Protein AF-A0A218W3F4-F1 (afdb_monomer_lite)

Foldseek 3Di:
DDDDDDDDDPPPPPPPPVDDDADPDPVRHDDDDDDDDPDDDPDPPPPPPDDDDPPCPPVHPDDDDPPPVVVVVVPPDD

Organism: Punica granatum (NCBI:txid22663)

InterPro domains:
  IPR040389 Cyclin-dependent protein kinase inhibitor SMR [PTHR33142] (8-73)

pLDDT: mean 71.49, std 13.84, range [47.16, 93.19]

Radius of gyration: 32.02 Å; chains: 1; bounding box: 46×33×100 Å

Structure (mmCIF, N/CA/C/O backbone):
data_AF-A0A218W3F4-F1
#
_entry.id   AF-A0A218W3F4-F1
#
loop_
_atom_site.group_PDB
_atom_site.id
_atom_site.type_symbol
_atom_site.label_atom_id
_atom_site.label_alt_id
_atom_site.label_comp_id
_atom_site.label_asym_id
_atom_site.label_entity_id
_atom_site.label_seq_id
_atom_site.pdbx_PDB_ins_code
_atom_site.Cartn_x
_atom_site.Cartn_y
_atom_site.Cartn_z
_atom_site.occupancy
_atom_site.B_iso_or_equiv
_atom_site.auth_seq_id
_atom_site.auth_comp_id
_atom_site.auth_asym_id
_atom_site.auth_atom_id
_atom_site.pdbx_PDB_model_num
ATOM 1 N N . MET A 1 1 ? 14.561 -18.153 -66.194 1.00 59.62 1 MET A N 1
ATOM 2 C CA . MET A 1 1 ? 14.227 -18.329 -64.765 1.00 59.62 1 MET A CA 1
ATOM 3 C C . MET A 1 1 ? 13.750 -16.991 -64.228 1.00 59.62 1 MET A C 1
ATOM 5 O O . MET A 1 1 ? 14.538 -16.063 -64.152 1.00 59.62 1 MET A O 1
ATOM 9 N N . MET A 1 2 ? 12.446 -16.845 -64.003 1.00 47.16 2 MET A N 1
ATOM 10 C CA . MET A 1 2 ? 11.856 -15.619 -63.458 1.00 47.16 2 MET A CA 1
ATOM 11 C C . MET A 1 2 ? 11.714 -15.841 -61.954 1.00 47.16 2 MET A C 1
ATOM 13 O O . MET A 1 2 ? 10.889 -16.648 -61.535 1.00 47.16 2 MET A O 1
ATOM 17 N N . THR A 1 3 ? 12.557 -15.210 -61.142 1.00 57.12 3 THR A N 1
ATOM 18 C CA . THR A 1 3 ? 12.427 -15.259 -59.681 1.00 57.12 3 THR A CA 1
ATOM 19 C C . THR A 1 3 ? 11.498 -14.133 -59.249 1.00 57.12 3 THR A C 1
ATOM 21 O O . THR A 1 3 ? 11.914 -12.982 -59.145 1.00 57.12 3 THR A O 1
ATOM 24 N N . GLY A 1 4 ? 10.222 -14.458 -59.048 1.00 47.91 4 GLY A N 1
ATOM 25 C CA . GLY A 1 4 ? 9.279 -13.565 -58.385 1.00 47.91 4 GLY A CA 1
ATOM 26 C C . GLY A 1 4 ? 9.546 -13.575 -56.884 1.00 47.91 4 GLY A C 1
ATOM 27 O O . GLY A 1 4 ? 9.287 -14.576 -56.222 1.00 47.91 4 GLY A O 1
ATOM 28 N N . ALA A 1 5 ? 10.084 -12.478 -56.354 1.00 54.22 5 ALA A N 1
ATOM 29 C CA . ALA A 1 5 ? 10.076 -12.214 -54.923 1.00 54.22 5 ALA A CA 1
ATOM 30 C C . ALA A 1 5 ? 8.639 -11.839 -54.526 1.00 54.22 5 ALA A C 1
ATOM 32 O O . ALA A 1 5 ? 8.112 -10.827 -54.987 1.00 54.22 5 ALA A O 1
ATOM 33 N N . GLY A 1 6 ? 7.990 -12.692 -53.733 1.00 51.12 6 GLY A N 1
ATOM 34 C CA . GLY A 1 6 ? 6.703 -12.378 -53.113 1.00 51.12 6 GLY A CA 1
ATOM 35 C C . GLY A 1 6 ? 6.840 -11.217 -52.120 1.00 51.12 6 GLY A C 1
ATOM 36 O O . GLY A 1 6 ? 7.949 -10.952 -51.643 1.00 51.12 6 GLY A O 1
ATOM 37 N N . PRO A 1 7 ? 5.747 -10.501 -51.812 1.00 54.47 7 PRO A N 1
ATOM 38 C CA . PRO A 1 7 ? 5.807 -9.343 -50.937 1.00 54.47 7 PRO A CA 1
ATOM 39 C C . PRO A 1 7 ? 6.208 -9.768 -49.522 1.00 54.47 7 PRO A C 1
ATOM 41 O O . PRO A 1 7 ? 5.491 -10.473 -48.818 1.00 54.47 7 PRO A O 1
ATOM 44 N N . SER A 1 8 ? 7.398 -9.318 -49.137 1.00 58.97 8 SER A N 1
ATOM 45 C CA . SER A 1 8 ? 7.847 -9.205 -47.759 1.00 58.97 8 SER A CA 1
ATOM 46 C C . SER A 1 8 ? 7.177 -7.981 -47.150 1.00 58.97 8 SER A C 1
ATOM 48 O O . SER A 1 8 ? 7.661 -6.863 -47.317 1.00 58.97 8 SER A O 1
ATOM 50 N N . SER A 1 9 ? 6.108 -8.188 -46.402 1.00 49.56 9 SER A N 1
ATOM 51 C CA . SER A 1 9 ? 5.737 -7.271 -45.332 1.00 49.56 9 SER A CA 1
ATOM 52 C C . SER A 1 9 ? 4.937 -8.061 -44.316 1.00 49.56 9 SER A C 1
ATOM 54 O O . SER A 1 9 ? 3.745 -8.282 -44.486 1.00 49.56 9 SER A O 1
ATOM 56 N N . GLY A 1 10 ? 5.634 -8.536 -43.281 1.00 50.97 10 GLY A N 1
ATOM 57 C CA . GLY A 1 10 ? 4.995 -8.858 -42.016 1.00 50.97 10 GLY A CA 1
ATOM 58 C C . GLY A 1 10 ? 4.314 -7.587 -41.534 1.00 50.97 10 GLY A C 1
ATOM 59 O O . GLY A 1 10 ? 4.958 -6.653 -41.064 1.00 50.97 10 GLY A O 1
ATOM 60 N N . GLU A 1 11 ? 3.017 -7.520 -41.775 1.00 54.50 11 GLU A N 1
ATOM 61 C CA . GLU A 1 11 ? 2.121 -6.535 -41.207 1.00 54.50 11 GLU A CA 1
ATOM 62 C C . GLU A 1 11 ? 1.924 -6.898 -39.734 1.00 54.50 11 GLU A C 1
ATOM 64 O O . GLU A 1 11 ? 0.946 -7.518 -39.324 1.00 54.50 11 GLU A O 1
ATOM 69 N N . ASP A 1 12 ? 2.926 -6.535 -38.931 1.00 47.66 12 ASP A N 1
ATOM 70 C CA . ASP A 1 12 ? 2.791 -6.459 -37.487 1.00 47.66 12 ASP A CA 1
ATOM 71 C C . ASP A 1 12 ? 1.833 -5.302 -37.195 1.00 47.66 12 ASP A C 1
ATOM 73 O O . ASP A 1 12 ? 2.209 -4.127 -37.169 1.00 47.66 12 ASP A O 1
ATOM 77 N N . HIS A 1 13 ? 0.559 -5.650 -37.019 1.00 50.31 13 HIS A N 1
ATOM 78 C CA . HIS A 1 13 ? -0.435 -4.805 -36.380 1.00 50.31 13 HIS A CA 1
ATOM 79 C C . HIS A 1 13 ? 0.143 -4.296 -35.054 1.00 50.31 13 HIS A C 1
ATOM 81 O O . HIS A 1 13 ? 0.176 -5.011 -34.051 1.00 50.31 13 HIS A O 1
ATOM 87 N N . VAL A 1 14 ? 0.613 -3.047 -35.045 1.00 58.72 14 VAL A N 1
ATOM 88 C CA . VAL A 1 14 ? 0.930 -2.331 -33.814 1.00 58.72 14 VAL A CA 1
ATOM 89 C C . VAL A 1 14 ? -0.410 -2.023 -33.165 1.00 58.72 14 VAL A C 1
ATOM 91 O O . VAL A 1 14 ? -1.047 -1.016 -33.462 1.00 58.72 14 VAL A O 1
ATOM 94 N N . GLU A 1 15 ? -0.869 -2.966 -32.349 1.00 58.62 15 GLU A N 1
ATOM 95 C CA . GLU A 1 15 ? -2.008 -2.798 -31.463 1.00 58.62 15 GLU A CA 1
ATOM 96 C C . GLU A 1 15 ? -1.814 -1.480 -30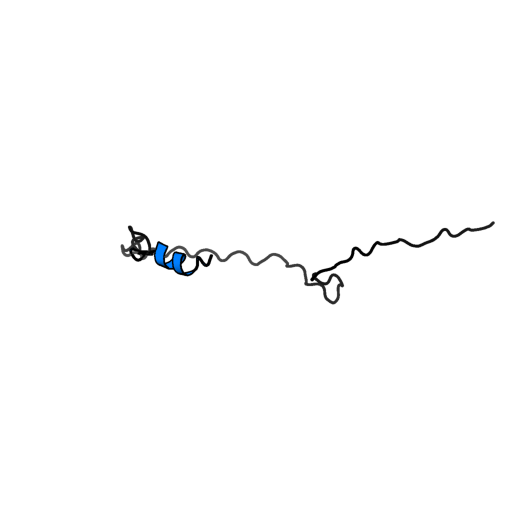.709 1.00 58.62 15 GLU A C 1
ATOM 98 O O . GLU A 1 15 ? -0.790 -1.245 -30.060 1.00 58.62 15 GLU A O 1
ATOM 103 N N . GLU A 1 16 ? -2.761 -0.575 -30.916 1.00 63.34 16 GLU A N 1
ATOM 104 C CA . GLU A 1 16 ? -2.754 0.783 -30.413 1.00 63.34 16 G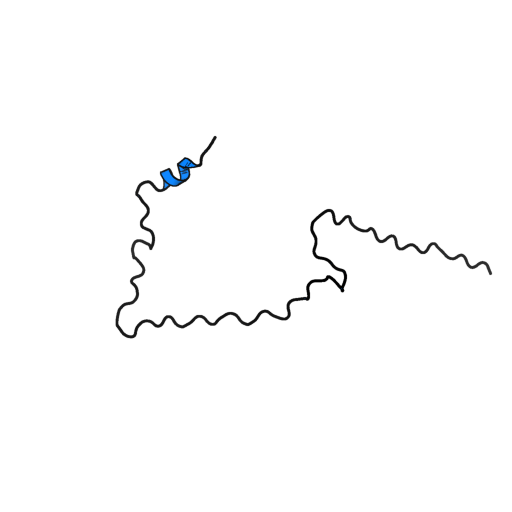LU A CA 1
ATOM 105 C C . GLU A 1 16 ? -2.652 0.746 -28.882 1.00 63.34 16 GLU A C 1
ATOM 107 O O . GLU A 1 16 ? -3.626 0.484 -28.177 1.00 63.34 16 GLU A O 1
ATOM 112 N N . LEU A 1 17 ? -1.447 0.982 -28.351 1.00 62.19 17 LEU A N 1
ATOM 113 C CA . LEU A 1 17 ? -1.182 1.160 -26.920 1.00 62.19 17 LEU A CA 1
ATOM 114 C C . LEU A 1 17 ? -1.770 2.514 -26.485 1.00 62.19 17 LEU A C 1
ATOM 116 O O . LEU A 1 17 ? -1.039 3.449 -26.160 1.00 62.19 17 LEU A O 1
ATOM 120 N N . SER A 1 18 ? -3.095 2.647 -26.536 1.00 65.44 18 SER A N 1
ATOM 121 C CA . SER A 1 18 ? -3.849 3.876 -26.252 1.00 65.44 18 SER A CA 1
ATOM 122 C C . SER A 1 18 ? -3.947 4.139 -24.739 1.00 65.44 18 SER A C 1
ATOM 124 O O . SER A 1 18 ? -5.020 4.341 -24.174 1.00 65.44 18 SER A O 1
ATOM 126 N N . GLY A 1 19 ? -2.814 4.069 -24.034 1.00 76.69 19 GLY A N 1
ATOM 127 C CA . GLY A 1 19 ? -2.746 4.245 -22.587 1.00 76.69 19 GLY A CA 1
ATOM 128 C C . GLY A 1 19 ? -1.322 4.342 -22.036 1.00 76.69 19 GLY A C 1
ATOM 129 O O . GLY A 1 19 ? -0.336 4.062 -22.715 1.00 76.69 19 GLY A O 1
ATOM 130 N N . CYS A 1 20 ? -1.207 4.741 -20.766 1.00 81.12 20 CYS A N 1
ATOM 131 C CA . CYS A 1 20 ? 0.068 4.751 -20.047 1.00 81.12 20 CYS A CA 1
ATOM 132 C C . CYS A 1 20 ? 0.576 3.315 -19.854 1.00 81.12 20 CYS A C 1
ATOM 134 O O . CYS A 1 20 ? -0.044 2.529 -19.138 1.00 81.12 20 CYS A O 1
ATOM 136 N N . MET A 1 21 ? 1.718 2.977 -20.458 1.00 84.56 21 MET A N 1
ATOM 137 C CA . MET A 1 21 ? 2.307 1.635 -20.386 1.00 84.56 21 MET A CA 1
ATOM 138 C C . MET A 1 21 ? 3.794 1.667 -20.036 1.00 84.56 21 MET A C 1
ATOM 140 O O . MET A 1 21 ? 4.504 2.628 -20.328 1.00 84.56 21 MET A O 1
ATOM 144 N N . THR A 1 22 ? 4.279 0.591 -19.409 1.00 87.06 22 THR A N 1
ATOM 145 C CA . THR A 1 22 ? 5.700 0.431 -19.074 1.00 87.06 22 THR A CA 1
ATOM 146 C C . THR A 1 22 ? 6.550 0.331 -20.350 1.00 87.06 22 THR A C 1
ATOM 148 O O . THR A 1 22 ? 6.244 -0.506 -21.207 1.00 87.06 22 THR A O 1
ATOM 151 N N . PRO A 1 23 ? 7.636 1.121 -20.483 1.00 88.94 23 PRO A N 1
ATOM 152 C CA . PRO A 1 23 ? 8.540 1.036 -21.626 1.00 88.94 23 PRO A CA 1
ATOM 153 C C . PRO A 1 23 ? 9.121 -0.372 -21.808 1.00 88.94 23 PRO A C 1
ATOM 155 O O . PRO A 1 23 ? 9.593 -0.996 -20.856 1.00 88.94 23 PRO A O 1
ATOM 158 N N . ARG A 1 24 ? 9.095 -0.868 -23.051 1.00 86.56 24 ARG A N 1
ATOM 159 C CA . ARG A 1 24 ? 9.594 -2.208 -23.421 1.00 86.56 24 ARG A CA 1
ATOM 160 C C . ARG A 1 24 ? 10.999 -2.198 -24.033 1.00 86.56 24 ARG A C 1
ATOM 162 O O . ARG A 1 24 ? 11.637 -3.244 -24.073 1.00 86.56 24 ARG A O 1
ATOM 169 N N . ARG A 1 25 ? 11.472 -1.040 -24.515 1.00 90.00 25 ARG A N 1
ATOM 170 C CA . ARG A 1 25 ? 12.821 -0.876 -25.089 1.00 90.00 25 ARG A CA 1
ATOM 171 C C . ARG A 1 25 ? 13.876 -1.108 -24.014 1.00 90.00 25 ARG A C 1
ATOM 173 O O . ARG A 1 25 ? 13.750 -0.540 -22.939 1.00 90.00 25 ARG A O 1
ATOM 180 N N . GLU A 1 26 ? 14.906 -1.892 -24.321 1.00 88.94 26 GLU A N 1
ATOM 181 C CA . GLU A 1 26 ? 15.907 -2.357 -23.349 1.00 88.94 26 GLU A CA 1
ATOM 182 C C . GLU A 1 26 ? 16.597 -1.219 -22.582 1.00 88.94 26 GLU A C 1
ATOM 184 O O . GLU A 1 26 ? 16.715 -1.301 -21.365 1.00 88.94 26 GLU A O 1
ATOM 189 N N . GLU A 1 27 ? 16.931 -0.117 -23.259 1.00 93.19 27 GLU A N 1
ATOM 190 C CA . GLU A 1 27 ? 17.537 1.084 -22.656 1.00 93.19 27 GLU A CA 1
ATOM 191 C C . GLU A 1 27 ? 16.673 1.721 -21.550 1.00 93.19 27 GLU A C 1
ATOM 193 O O . GLU A 1 27 ? 17.196 2.311 -20.607 1.00 93.19 27 GLU A O 1
ATOM 198 N N . TYR A 1 28 ? 15.346 1.579 -21.642 1.00 89.31 28 TYR A N 1
ATOM 199 C CA . TYR A 1 28 ? 14.376 2.211 -20.740 1.00 89.31 28 TYR A CA 1
ATOM 200 C C . TYR A 1 28 ? 13.519 1.200 -19.964 1.00 89.31 28 TYR A C 1
ATOM 202 O O . TYR A 1 28 ? 12.613 1.592 -19.223 1.00 89.31 28 TYR A O 1
ATOM 210 N N . ARG A 1 29 ? 13.753 -0.106 -20.145 1.00 90.50 29 ARG A N 1
ATOM 211 C CA . ARG A 1 29 ? 12.959 -1.166 -19.521 1.00 90.50 29 ARG A CA 1
ATOM 212 C C . ARG A 1 29 ? 13.320 -1.250 -18.044 1.00 90.50 29 ARG A C 1
ATOM 214 O O . ARG A 1 29 ? 14.487 -1.369 -17.683 1.00 90.50 29 ARG A O 1
ATOM 221 N N . ILE A 1 30 ? 12.307 -1.239 -17.178 1.00 86.75 30 ILE A N 1
ATOM 222 C CA . ILE A 1 30 ? 12.517 -1.440 -15.741 1.00 86.75 30 ILE A CA 1
ATOM 223 C C . ILE A 1 30 ? 13.104 -2.847 -15.539 1.00 86.75 30 ILE A C 1
ATOM 225 O O . ILE A 1 30 ? 12.489 -3.815 -15.999 1.00 86.75 30 ILE A O 1
ATOM 229 N N . PRO A 1 31 ? 14.259 -2.988 -14.863 1.00 85.81 31 PRO A N 1
ATOM 230 C CA . PRO A 1 31 ? 14.848 -4.293 -14.610 1.00 85.81 31 PRO A CA 1
ATOM 231 C C . PRO A 1 31 ? 13.883 -5.205 -13.853 1.00 85.81 31 PRO A C 1
ATOM 233 O O . PRO A 1 31 ? 13.216 -4.785 -12.904 1.00 85.81 31 PRO A O 1
ATOM 236 N N . GLU A 1 32 ? 13.834 -6.477 -14.241 1.00 82.00 32 GLU A N 1
ATOM 237 C CA . GLU A 1 32 ? 13.025 -7.462 -13.532 1.00 82.00 32 GLU A CA 1
ATOM 238 C C . GLU A 1 32 ? 13.550 -7.651 -12.103 1.00 82.00 32 GLU A C 1
ATOM 240 O O . GLU A 1 32 ? 14.753 -7.809 -11.862 1.00 82.00 32 GLU A O 1
ATOM 245 N N . ARG A 1 33 ? 12.635 -7.618 -11.127 1.00 77.00 33 ARG A N 1
ATOM 246 C CA . ARG A 1 33 ? 12.976 -7.799 -9.714 1.00 77.00 33 ARG A CA 1
ATOM 247 C C . ARG A 1 33 ? 13.532 -9.207 -9.509 1.00 77.00 33 ARG A C 1
ATOM 249 O O . ARG A 1 33 ? 12.790 -10.185 -9.521 1.00 77.00 33 ARG A O 1
ATOM 256 N N . ARG A 1 34 ? 14.832 -9.311 -9.242 1.00 77.62 34 ARG A N 1
ATOM 257 C CA . ARG A 1 34 ? 15.418 -10.524 -8.662 1.00 77.62 34 ARG A CA 1
ATOM 258 C C . ARG A 1 34 ? 14.886 -10.634 -7.232 1.00 77.62 34 ARG A C 1
ATOM 260 O O . ARG A 1 34 ? 14.940 -9.646 -6.508 1.00 77.62 34 ARG A O 1
ATOM 267 N N . VAL A 1 35 ? 14.276 -11.784 -6.930 1.00 83.44 35 VAL A N 1
ATOM 268 C CA . VAL A 1 35 ? 13.560 -12.203 -5.704 1.00 83.44 35 VAL A CA 1
ATOM 269 C C . VAL A 1 35 ? 13.585 -11.178 -4.553 1.00 83.44 35 VAL A C 1
ATOM 271 O O . VAL A 1 35 ? 14.667 -10.825 -4.083 1.00 83.44 35 VAL A O 1
ATOM 274 N N . PRO A 1 36 ? 12.419 -10.711 -4.051 1.00 81.69 36 PRO A N 1
ATOM 275 C CA . PRO A 1 36 ? 12.393 -9.778 -2.927 1.00 81.69 36 PRO A CA 1
ATOM 276 C C . PRO A 1 36 ? 13.155 -10.355 -1.723 1.00 81.69 36 PRO A C 1
ATOM 278 O O . PRO A 1 36 ? 13.178 -11.576 -1.547 1.00 81.69 36 PRO A O 1
ATOM 281 N N . PRO A 1 37 ? 13.753 -9.507 -0.866 1.00 86.31 37 PRO A N 1
ATOM 282 C CA . PRO A 1 37 ? 14.365 -9.998 0.360 1.00 86.31 37 PRO A CA 1
ATOM 283 C C . PRO A 1 37 ? 13.332 -10.795 1.176 1.00 86.31 37 PRO A C 1
ATOM 285 O O . PRO A 1 37 ? 12.134 -10.492 1.111 1.00 86.31 37 PRO A O 1
ATOM 288 N N . PRO A 1 38 ? 13.768 -11.811 1.942 1.00 88.69 38 PRO A N 1
ATOM 289 C CA . PRO A 1 38 ? 12.863 -12.602 2.761 1.00 88.69 38 PRO A CA 1
ATOM 290 C C . PRO A 1 38 ? 12.083 -11.698 3.729 1.00 88.69 38 PRO A C 1
ATOM 292 O O . PRO A 1 38 ? 12.623 -10.693 4.206 1.00 88.69 38 PRO A O 1
ATOM 295 N N . PRO A 1 39 ? 10.818 -12.036 4.036 1.00 88.19 39 PRO A N 1
ATOM 296 C CA . PRO A 1 39 ? 9.986 -11.218 4.903 1.00 88.19 39 PRO A CA 1
ATOM 297 C C . PRO A 1 39 ? 10.639 -11.045 6.283 1.00 88.19 39 PRO A C 1
ATOM 299 O O . PRO A 1 39 ? 11.259 -11.984 6.799 1.00 88.19 39 PRO A O 1
ATOM 302 N N . PRO A 1 40 ? 10.489 -9.867 6.915 1.00 87.62 40 PRO A N 1
ATOM 303 C CA . PRO A 1 40 ? 11.013 -9.645 8.251 1.00 87.62 40 PRO A CA 1
ATOM 304 C C . PRO A 1 40 ? 10.410 -10.669 9.215 1.00 87.62 40 PRO A C 1
ATOM 306 O O . PRO A 1 40 ? 9.192 -10.863 9.275 1.00 87.62 40 PRO A O 1
ATOM 309 N N . ARG A 1 41 ? 11.270 -11.339 9.988 1.00 82.06 41 ARG A N 1
ATOM 310 C CA . ARG A 1 41 ? 10.822 -12.292 11.008 1.00 82.06 41 ARG A CA 1
ATOM 311 C C . ARG A 1 41 ? 10.022 -11.527 12.054 1.00 82.06 41 ARG A C 1
ATOM 313 O O . ARG A 1 41 ? 10.522 -10.559 12.631 1.00 82.06 41 ARG A O 1
ATOM 320 N N . LYS A 1 42 ? 8.792 -11.973 12.324 1.00 80.00 42 LYS A N 1
ATOM 321 C CA . LYS A 1 42 ? 8.020 -11.468 13.463 1.00 80.00 42 LYS A CA 1
ATOM 322 C C . LYS A 1 42 ? 8.875 -11.649 14.717 1.00 80.00 42 LYS A C 1
ATOM 324 O O . LYS A 1 42 ? 9.315 -12.762 15.006 1.00 80.00 42 LYS A O 1
ATOM 329 N N . ARG A 1 43 ? 9.138 -10.559 15.444 1.00 74.06 43 ARG A N 1
ATOM 330 C CA . ARG A 1 43 ? 9.730 -10.666 16.780 1.00 74.06 43 ARG A CA 1
ATOM 331 C C . ARG A 1 43 ? 8.750 -11.476 17.632 1.00 74.06 43 ARG A C 1
ATOM 333 O O . ARG A 1 43 ? 7.551 -11.192 17.551 1.00 74.06 43 ARG A O 1
ATOM 340 N N . PRO A 1 44 ? 9.212 -12.455 18.428 1.00 65.38 44 PRO A N 1
ATOM 341 C CA . PRO A 1 44 ? 8.383 -12.980 19.497 1.00 65.38 44 PRO A CA 1
ATOM 342 C C . PRO A 1 44 ? 7.888 -11.771 20.276 1.00 65.38 44 PRO A C 1
ATOM 344 O O . PRO A 1 44 ? 8.689 -10.894 20.615 1.00 65.38 44 PRO A O 1
ATOM 347 N N . LEU A 1 45 ? 6.578 -11.678 20.497 1.00 63.09 45 LEU A N 1
ATOM 348 C CA . LEU A 1 45 ? 6.080 -10.772 21.515 1.00 63.09 45 LEU A CA 1
ATOM 349 C C . LEU A 1 45 ? 6.859 -11.164 22.766 1.00 63.09 45 LEU A C 1
ATOM 351 O O . LEU A 1 45 ? 6.713 -12.286 23.249 1.00 63.09 45 LEU A O 1
ATOM 355 N N . LEU A 1 46 ? 7.762 -10.296 23.222 1.00 55.88 46 LEU A N 1
ATOM 356 C CA . LEU A 1 46 ? 8.319 -10.399 24.556 1.00 55.88 46 LEU A CA 1
ATOM 357 C C . LEU A 1 46 ? 7.111 -10.201 25.462 1.00 55.88 46 LEU A C 1
ATOM 359 O O . LEU A 1 46 ? 6.777 -9.077 25.826 1.00 55.88 46 LEU A O 1
ATOM 363 N N . ILE A 1 47 ? 6.390 -11.290 25.730 1.00 55.97 47 ILE A N 1
ATOM 364 C CA . ILE A 1 47 ? 5.503 -11.390 26.872 1.00 55.97 47 ILE A CA 1
ATOM 365 C C . ILE A 1 47 ? 6.439 -11.027 28.017 1.00 55.97 47 ILE A C 1
ATOM 367 O O . ILE A 1 47 ? 7.419 -11.749 28.228 1.00 55.97 47 ILE A O 1
ATOM 371 N N . PRO A 1 48 ? 6.260 -9.872 28.678 1.00 52.91 48 PRO A N 1
ATOM 372 C CA . PRO A 1 48 ? 7.135 -9.522 29.773 1.00 52.91 48 PRO A CA 1
ATOM 373 C C . PRO A 1 48 ? 7.063 -10.699 30.738 1.00 52.91 48 PRO A C 1
ATOM 375 O O . PRO A 1 48 ? 5.963 -11.110 31.111 1.00 52.91 48 PRO A O 1
ATOM 378 N N . HIS A 1 49 ? 8.206 -11.239 31.159 1.00 52.06 49 HIS A N 1
ATOM 379 C CA . HIS A 1 49 ? 8.310 -12.262 32.208 1.00 52.06 49 HIS A CA 1
ATOM 380 C C . HIS A 1 49 ? 7.786 -11.773 33.587 1.00 52.06 49 HIS A C 1
ATOM 382 O O . HIS A 1 49 ? 8.177 -12.268 34.637 1.00 52.06 49 HIS A O 1
ATOM 388 N N . ARG A 1 50 ? 6.883 -10.786 33.602 1.00 54.19 50 ARG A N 1
ATOM 389 C CA . ARG A 1 50 ? 6.128 -10.252 34.727 1.00 54.19 50 ARG A CA 1
ATOM 390 C C . ARG A 1 50 ? 4.692 -9.964 34.288 1.00 54.19 50 ARG A C 1
ATOM 392 O O . ARG A 1 50 ? 4.345 -8.826 33.996 1.00 54.19 50 ARG A O 1
ATOM 399 N N . GLY A 1 51 ? 3.875 -11.015 34.243 1.00 52.06 51 GLY A N 1
ATOM 400 C CA . GLY A 1 51 ? 2.486 -11.012 34.729 1.00 52.06 51 GLY A CA 1
ATOM 401 C C . GLY A 1 51 ? 1.491 -9.966 34.217 1.00 52.06 51 GLY A C 1
ATOM 402 O O . GLY A 1 51 ? 0.456 -9.794 34.847 1.00 52.06 51 GLY A O 1
ATOM 403 N N . LYS A 1 52 ? 1.759 -9.253 33.125 1.00 56.53 52 LYS A N 1
ATOM 404 C CA . LYS A 1 52 ? 0.799 -8.335 32.508 1.00 56.53 52 LYS A CA 1
ATOM 405 C C . LYS A 1 52 ? 0.795 -8.601 31.017 1.00 56.53 52 LYS A C 1
ATOM 407 O O . LYS A 1 52 ? 1.445 -7.904 30.237 1.00 56.53 52 LYS A O 1
ATOM 412 N N . THR A 1 53 ? 0.072 -9.644 30.616 1.00 60.09 53 THR A N 1
ATOM 413 C CA . THR A 1 53 ? -0.553 -9.632 29.294 1.00 60.09 53 THR A CA 1
ATOM 414 C C . THR A 1 53 ? -1.218 -8.268 29.167 1.00 60.09 53 THR A C 1
ATOM 416 O O . THR A 1 53 ? -1.972 -7.896 30.064 1.00 60.09 53 THR A O 1
ATOM 419 N N . ARG A 1 54 ? -0.904 -7.482 28.127 1.00 64.00 54 ARG A N 1
ATOM 420 C CA . ARG A 1 54 ? -1.782 -6.357 27.782 1.00 64.00 54 ARG A CA 1
ATOM 421 C C . ARG A 1 54 ? -3.165 -6.978 27.688 1.00 64.00 54 ARG A C 1
ATOM 423 O O . ARG A 1 54 ? -3.359 -7.832 26.825 1.00 64.00 54 ARG A O 1
ATOM 430 N N . GLU A 1 55 ? -4.044 -6.647 28.628 1.00 64.62 55 GLU A N 1
ATOM 431 C CA . GLU A 1 55 ? -5.430 -7.071 28.549 1.00 64.62 55 GLU A CA 1
ATOM 432 C C . GLU A 1 55 ? -5.899 -6.576 27.191 1.00 64.62 55 GLU A C 1
ATOM 434 O O . GLU A 1 55 ? -5.833 -5.380 26.892 1.00 64.62 55 GLU A O 1
ATOM 439 N N . ILE A 1 56 ? -6.218 -7.523 26.308 1.00 71.56 56 ILE A N 1
ATOM 440 C CA . ILE A 1 56 ? -6.929 -7.194 25.085 1.00 71.56 56 ILE A CA 1
ATOM 441 C C . ILE A 1 56 ? -8.171 -6.472 25.596 1.00 71.56 56 ILE A C 1
ATOM 443 O O . ILE A 1 56 ? -8.878 -7.072 26.410 1.00 71.56 56 ILE A O 1
ATOM 447 N N . PRO A 1 57 ? -8.386 -5.194 25.237 1.00 77.00 57 PRO A N 1
ATOM 448 C CA . PRO A 1 57 ? -9.505 -4.442 25.767 1.00 77.00 57 PRO A CA 1
ATOM 449 C C . PRO A 1 57 ? -10.778 -5.243 25.520 1.00 77.00 57 PRO A C 1
ATOM 451 O O . PRO A 1 57 ? -11.157 -5.473 24.372 1.00 77.00 57 PRO A O 1
ATOM 454 N N . MET A 1 58 ? -11.385 -5.729 26.604 1.00 72.31 58 MET A N 1
ATOM 455 C CA . MET A 1 58 ? -12.515 -6.665 26.554 1.00 72.31 58 MET A CA 1
ATOM 456 C C . MET A 1 58 ? -13.717 -6.060 25.822 1.00 72.31 58 MET A C 1
ATOM 458 O O . MET A 1 58 ? -14.528 -6.776 25.249 1.00 72.31 58 MET A O 1
ATOM 462 N N . HIS A 1 59 ? -13.784 -4.729 25.790 1.00 77.50 59 HIS A N 1
ATOM 463 C CA . HIS A 1 59 ? -14.831 -3.945 25.143 1.00 77.50 59 HIS A CA 1
ATOM 464 C C . HIS A 1 59 ? -14.400 -3.372 23.786 1.00 77.50 59 HIS A C 1
ATOM 466 O O . HIS A 1 59 ? -15.034 -2.457 23.275 1.00 77.50 59 HIS A O 1
ATOM 472 N N . GLY A 1 60 ? -13.321 -3.895 23.198 1.00 77.44 60 GLY A N 1
ATOM 473 C CA . GLY A 1 60 ? -12.736 -3.366 21.970 1.00 77.44 60 GLY A CA 1
ATOM 474 C C . GLY A 1 60 ? -11.795 -2.185 22.220 1.00 77.44 60 GLY A C 1
ATOM 475 O O . GLY A 1 60 ? -11.865 -1.484 23.228 1.00 77.44 60 GLY A O 1
ATOM 476 N N . TYR A 1 61 ? -10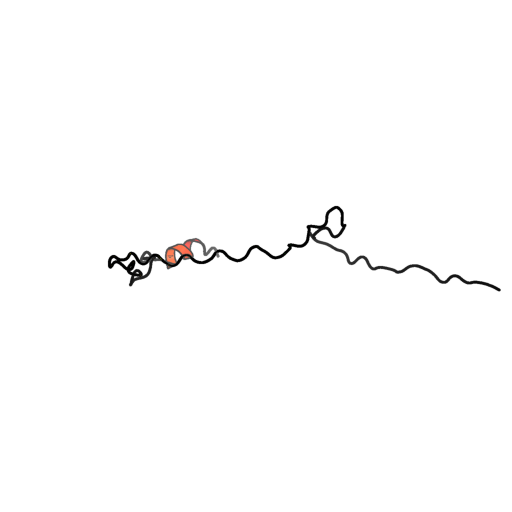.859 -1.982 21.291 1.00 82.31 61 TYR A N 1
ATOM 477 C CA . TYR A 1 61 ? -9.873 -0.895 21.360 1.00 82.31 61 TYR A CA 1
ATOM 478 C C . TYR A 1 61 ? -10.490 0.487 21.144 1.00 82.31 61 TYR A C 1
ATOM 480 O O . TYR A 1 61 ? -9.940 1.484 21.604 1.00 82.31 61 TYR A O 1
ATOM 488 N N . PHE A 1 62 ? -11.608 0.533 20.427 1.00 85.31 62 PHE A N 1
ATOM 489 C CA . PHE A 1 62 ? -12.343 1.747 20.132 1.00 85.31 62 PHE A CA 1
ATOM 490 C C . PHE A 1 62 ? -13.651 1.718 20.910 1.00 85.31 62 PHE A C 1
ATOM 492 O O . PHE A 1 62 ? -14.423 0.773 20.778 1.00 85.31 62 PHE A O 1
ATOM 499 N N . GLN A 1 63 ? -13.866 2.742 21.728 1.00 85.06 63 GLN A N 1
ATOM 500 C CA . GLN A 1 63 ? -15.154 3.021 22.347 1.00 85.06 63 GLN A CA 1
ATOM 501 C C . GLN A 1 63 ? -15.809 4.103 21.478 1.00 85.06 63 GLN A C 1
ATOM 503 O O . GLN A 1 63 ? -15.400 5.263 21.590 1.00 85.06 63 GLN A O 1
ATOM 508 N N . PRO A 1 64 ? -16.702 3.747 20.532 1.00 83.25 64 PRO A N 1
ATOM 509 C CA . PRO A 1 64 ? -17.354 4.748 19.700 1.00 83.25 64 PRO A CA 1
ATOM 510 C C . PRO A 1 64 ? -18.212 5.679 20.567 1.00 83.25 64 PRO A C 1
ATOM 512 O O . PRO A 1 64 ? -18.717 5.242 21.603 1.00 83.25 64 PRO A O 1
ATOM 515 N N . PRO A 1 65 ? -18.404 6.942 20.156 1.00 83.69 65 PRO A N 1
ATOM 516 C CA . PRO A 1 65 ? -19.485 7.751 20.701 1.00 83.69 65 PRO A CA 1
ATOM 517 C C . PRO A 1 65 ? -20.840 7.094 20.387 1.00 83.69 65 PRO A C 1
ATOM 519 O O . PRO A 1 65 ? -20.959 6.337 19.418 1.00 83.69 65 PRO A O 1
ATOM 522 N N . ASP A 1 66 ? -21.853 7.386 21.207 1.00 86.31 66 ASP A N 1
ATOM 523 C CA . ASP A 1 66 ? -23.185 6.766 21.115 1.00 86.31 66 ASP A CA 1
ATOM 524 C C . ASP A 1 66 ? -23.850 6.957 19.737 1.00 86.31 66 ASP A C 1
ATOM 526 O O . ASP A 1 66 ? -24.704 6.169 19.333 1.00 86.31 66 ASP A O 1
ATOM 530 N N . ASP A 1 67 ? -23.444 7.984 18.990 1.00 85.00 67 ASP A N 1
ATOM 531 C CA . ASP A 1 67 ? -24.009 8.410 17.715 1.00 85.00 67 ASP A CA 1
ATOM 532 C C . ASP A 1 67 ? -23.077 8.153 16.518 1.00 85.00 67 ASP A C 1
ATOM 534 O O . ASP A 1 67 ? -22.955 8.983 15.618 1.00 85.00 67 ASP A O 1
ATOM 538 N N . LEU A 1 68 ? -22.446 6.975 16.455 1.00 82.69 68 LEU A N 1
ATOM 539 C CA . LEU A 1 68 ? -21.553 6.583 15.351 1.00 82.69 68 LEU A CA 1
ATOM 540 C C . LEU A 1 68 ? -22.147 6.858 13.948 1.00 82.69 68 LEU A C 1
ATOM 542 O O . LEU A 1 68 ? -21.439 7.316 13.052 1.00 82.69 68 LEU A O 1
ATOM 546 N N . GLU A 1 69 ? -23.452 6.643 13.777 1.00 80.00 69 GLU A N 1
ATOM 547 C CA . GLU A 1 69 ? -24.185 6.893 12.527 1.00 80.00 69 GLU A CA 1
ATOM 548 C C . GLU A 1 69 ? -24.258 8.382 12.139 1.00 80.00 69 GLU A C 1
ATOM 550 O O . GLU A 1 69 ? -24.296 8.712 10.952 1.00 80.00 69 GLU A O 1
ATOM 555 N N . ALA A 1 70 ? -24.218 9.308 13.103 1.00 81.69 70 ALA A N 1
ATOM 556 C CA . ALA A 1 70 ? -24.245 10.747 12.832 1.00 81.69 70 ALA A CA 1
ATOM 557 C C . ALA A 1 70 ? -22.978 11.218 12.099 1.00 81.69 70 ALA A C 1
ATOM 559 O O . ALA A 1 70 ? -23.044 12.097 11.236 1.00 81.69 70 ALA A O 1
ATOM 560 N N . VAL A 1 71 ? -21.834 10.582 12.378 1.00 77.50 71 VAL A N 1
ATOM 561 C CA . VAL A 1 71 ? -20.560 10.849 11.692 1.00 77.50 71 VAL A CA 1
ATOM 562 C C . VAL A 1 71 ? -20.651 10.490 10.205 1.00 77.50 71 VAL A C 1
ATOM 564 O O . VAL A 1 71 ? -20.113 11.210 9.363 1.00 77.50 71 VAL A O 1
ATOM 567 N N . PHE A 1 72 ? -21.362 9.412 9.867 1.00 79.75 72 PHE A N 1
ATOM 568 C CA . PHE A 1 72 ? -21.539 8.963 8.483 1.00 79.75 72 PHE A CA 1
ATOM 569 C C . PHE A 1 72 ? -22.665 9.710 7.751 1.00 79.75 72 PHE A C 1
ATOM 571 O O . PHE A 1 72 ? -22.571 9.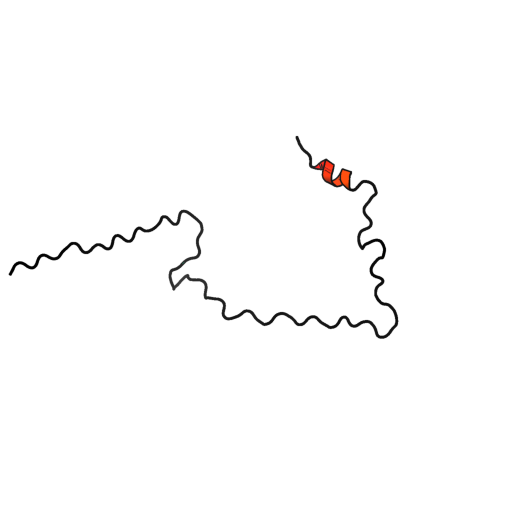935 6.542 1.00 79.75 72 PHE A O 1
ATOM 578 N N . ALA A 1 73 ? -23.692 10.167 8.471 1.00 80.94 73 ALA A N 1
ATOM 579 C CA . ALA A 1 73 ? -24.816 10.913 7.904 1.00 80.94 73 ALA A CA 1
ATOM 580 C C . ALA A 1 73 ? -24.432 12.313 7.385 1.00 80.94 73 ALA A C 1
ATOM 582 O O . ALA A 1 73 ? -25.073 12.826 6.467 1.00 80.94 73 ALA A O 1
ATOM 583 N N . LEU A 1 74 ? -23.353 12.914 7.904 1.00 66.31 74 LEU A N 1
ATOM 584 C CA . LEU A 1 74 ? -22.854 14.233 7.476 1.00 66.31 74 LEU A CA 1
ATOM 585 C C . LEU A 1 74 ? -22.378 14.277 6.009 1.00 66.31 74 LEU A C 1
ATOM 587 O O . LEU A 1 74 ? -22.191 15.364 5.460 1.00 66.31 74 LEU A O 1
ATOM 591 N N . GLY A 1 75 ? -22.194 13.118 5.368 1.00 64.00 75 GLY A N 1
ATOM 592 C CA . GLY A 1 75 ? -21.769 12.994 3.971 1.00 64.00 75 GLY A CA 1
ATOM 593 C C . GLY A 1 75 ? -22.851 12.527 2.993 1.00 64.00 75 GLY A C 1
ATOM 594 O O . GLY A 1 75 ? -22.585 12.505 1.791 1.00 64.00 75 GLY A O 1
ATOM 595 N N . ALA A 1 76 ? -24.053 12.171 3.460 1.00 66.12 76 ALA A N 1
ATOM 596 C CA . ALA A 1 76 ? -25.148 11.744 2.589 1.00 66.12 76 ALA A CA 1
ATOM 597 C C . ALA A 1 76 ? -25.784 12.967 1.907 1.00 66.12 76 ALA A C 1
ATOM 599 O O . ALA A 1 76 ? -26.855 13.441 2.286 1.00 66.12 76 ALA A O 1
ATOM 600 N N . ARG A 1 77 ? -25.084 13.532 0.918 1.00 67.56 77 ARG A N 1
ATOM 601 C CA . ARG A 1 77 ? -25.683 14.509 0.006 1.00 67.56 77 ARG A CA 1
ATOM 602 C C . ARG A 1 77 ? -26.506 13.752 -1.035 1.00 67.56 77 ARG A C 1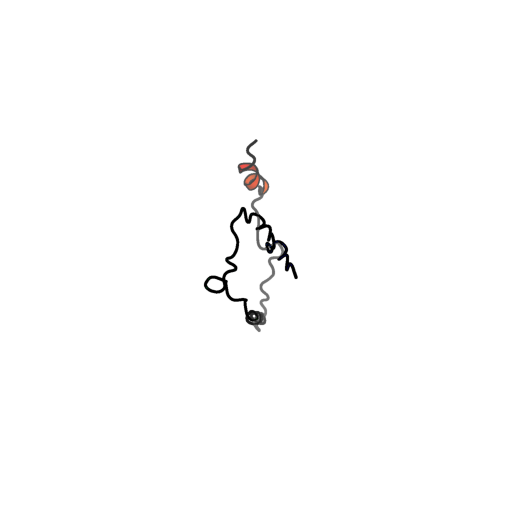
ATOM 604 O O . ARG A 1 77 ? -25.990 12.831 -1.662 1.00 67.56 77 ARG A O 1
ATOM 611 N N . ALA A 1 78 ? -27.779 14.135 -1.118 1.00 56.31 78 ALA A N 1
ATOM 612 C CA . ALA A 1 78 ? -28.748 13.702 -2.121 1.00 56.31 78 ALA A CA 1
ATOM 613 C C . ALA A 1 78 ? -28.293 14.020 -3.551 1.00 56.31 78 ALA A C 1
ATOM 615 O O . ALA A 1 78 ? -27.535 15.007 -3.718 1.00 56.31 78 ALA A O 1
#

Secondary structure (DSSP, 8-state):
---------------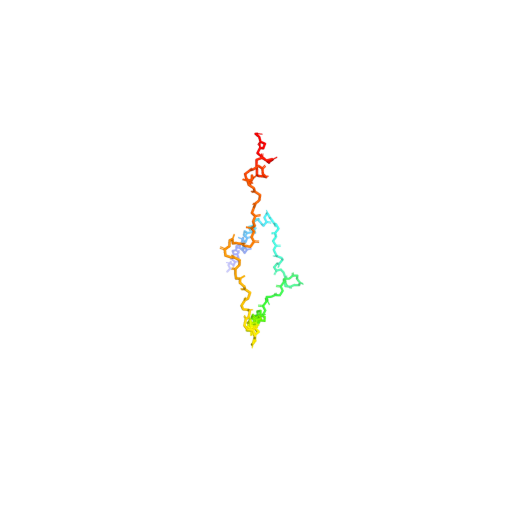---S-----SGGGPPPP---PPPPPPPPP----SSS------TT-S----TTHHHHHHTT---

Sequence (78 aa):
MMTGAGPSSGEDHVEELSGCMTPRREEYRIPERRVPPPPPRKRPLLIPHRGKTREIPMHGYFQPPDDLEAVFALGARA